Protein AF-A0A1Y3TN53-F1 (afdb_monomer_lite)

pLDDT: mean 88.2, std 16.25, range [40.16, 98.25]

Structure (mmCIF, N/CA/C/O backbone):
data_AF-A0A1Y3TN53-F1
#
_entry.id   AF-A0A1Y3TN53-F1
#
loop_
_atom_site.group_PDB
_atom_site.id
_atom_site.type_symbol
_atom_site.label_atom_id
_atom_site.label_alt_id
_atom_site.label_comp_id
_atom_site.label_asym_id
_atom_site.label_entity_id
_atom_site.label_seq_id
_atom_site.pdbx_PDB_ins_code
_atom_site.Cartn_x
_atom_site.Cartn_y
_atom_site.Cartn_z
_atom_site.occupancy
_atom_site.B_iso_or_equiv
_atom_site.auth_seq_id
_atom_site.auth_comp_id
_atom_site.auth_asym_id
_atom_site.auth_atom_id
_atom_site.pdbx_PDB_model_num
ATOM 1 N N . MET A 1 1 ? 26.625 7.589 -59.335 1.00 41.16 1 MET A N 1
ATOM 2 C CA . MET A 1 1 ? 26.294 8.115 -57.994 1.00 41.16 1 MET A CA 1
ATOM 3 C C . MET A 1 1 ? 26.095 6.926 -57.069 1.00 41.16 1 MET A C 1
ATOM 5 O O . MET A 1 1 ? 25.256 6.090 -57.376 1.00 41.16 1 MET A O 1
ATOM 9 N N . LYS A 1 2 ? 26.915 6.784 -56.021 1.00 40.16 2 LYS A N 1
ATOM 10 C CA . LYS A 1 2 ? 26.682 5.789 -54.963 1.00 40.16 2 LYS A CA 1
ATOM 11 C C . LYS A 1 2 ? 25.551 6.327 -54.088 1.00 40.16 2 LYS A C 1
ATOM 13 O O . LYS A 1 2 ? 25.682 7.426 -53.563 1.00 40.16 2 LYS A O 1
ATOM 18 N N . LEU A 1 3 ? 24.463 5.574 -53.971 1.00 42.59 3 LEU A N 1
ATOM 19 C CA . LEU A 1 3 ? 23.461 5.793 -52.935 1.00 42.59 3 LEU A CA 1
ATOM 20 C C . LEU A 1 3 ? 24.124 5.396 -51.615 1.00 42.59 3 LEU A C 1
ATOM 22 O O . LEU A 1 3 ? 24.384 4.216 -51.382 1.00 42.59 3 LEU A O 1
ATOM 26 N N . ILE A 1 4 ? 24.507 6.389 -50.817 1.00 49.16 4 ILE A N 1
ATOM 27 C CA . ILE A 1 4 ? 24.926 6.160 -49.439 1.00 49.16 4 ILE A CA 1
ATOM 28 C C . ILE A 1 4 ? 23.621 6.008 -48.663 1.00 49.16 4 ILE A C 1
ATOM 30 O O . ILE A 1 4 ? 22.932 6.989 -48.399 1.00 49.16 4 ILE A O 1
ATOM 34 N N . ASN A 1 5 ? 23.231 4.764 -48.400 1.00 51.56 5 ASN A N 1
ATOM 35 C CA . ASN A 1 5 ? 22.196 4.483 -47.417 1.00 51.56 5 ASN A CA 1
ATOM 36 C C . ASN A 1 5 ? 22.837 4.675 -46.043 1.00 51.56 5 ASN A C 1
ATOM 38 O O . ASN A 1 5 ? 23.401 3.729 -45.493 1.00 51.56 5 ASN A O 1
ATOM 42 N N . ASP A 1 6 ? 22.753 5.888 -45.502 1.00 54.97 6 ASP A N 1
ATOM 43 C CA . ASP A 1 6 ? 22.977 6.136 -44.079 1.00 54.97 6 ASP A CA 1
ATOM 44 C C . ASP A 1 6 ? 21.782 5.575 -43.296 1.00 54.97 6 ASP A C 1
ATOM 46 O O . ASP A 1 6 ? 20.954 6.296 -42.749 1.00 54.97 6 ASP A O 1
ATOM 50 N N . ASN A 1 7 ? 21.678 4.245 -43.262 1.00 55.53 7 ASN A N 1
ATOM 51 C CA . ASN A 1 7 ? 20.885 3.555 -42.257 1.00 55.53 7 ASN A CA 1
ATOM 52 C C . ASN A 1 7 ? 21.660 3.660 -40.943 1.00 55.53 7 ASN A C 1
ATOM 54 O O . ASN A 1 7 ? 22.424 2.764 -40.586 1.00 55.53 7 ASN A O 1
ATOM 58 N N . HIS A 1 8 ? 21.487 4.776 -40.240 1.00 54.81 8 HIS A N 1
ATOM 59 C CA . HIS A 1 8 ? 21.710 4.809 -38.801 1.00 54.81 8 HIS A CA 1
ATOM 60 C C . HIS A 1 8 ? 20.626 3.919 -38.194 1.00 54.81 8 HIS A C 1
ATOM 62 O O . HIS A 1 8 ? 19.508 4.358 -37.940 1.00 54.81 8 HIS A O 1
ATOM 68 N N . GLY A 1 9 ? 20.911 2.620 -38.102 1.00 56.56 9 GLY A N 1
ATOM 69 C CA . GLY A 1 9 ? 20.110 1.728 -37.287 1.00 56.56 9 GLY A CA 1
ATOM 70 C C . GLY A 1 9 ? 20.306 2.177 -35.852 1.00 56.56 9 GLY A C 1
ATOM 71 O O . GLY A 1 9 ? 21.343 1.871 -35.274 1.00 56.56 9 GLY A O 1
ATOM 72 N N . ASP A 1 10 ? 19.361 2.948 -35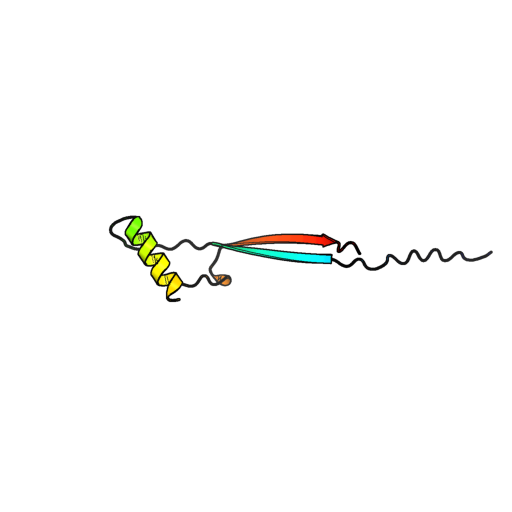.315 1.00 64.94 10 ASP A N 1
ATOM 73 C CA . ASP A 1 10 ? 19.297 3.169 -33.876 1.00 64.94 10 ASP A CA 1
ATOM 74 C C . ASP A 1 10 ? 19.177 1.783 -33.235 1.00 64.94 10 ASP A C 1
ATOM 76 O O . ASP A 1 10 ? 18.153 1.103 -33.360 1.00 64.94 10 ASP A O 1
ATOM 80 N N . GLU A 1 11 ? 20.269 1.313 -32.634 1.00 78.75 11 GLU A N 1
ATOM 81 C CA . GLU A 1 11 ? 20.256 0.082 -31.858 1.00 78.75 11 GLU A CA 1
ATOM 82 C C . GLU A 1 11 ? 19.219 0.249 -30.743 1.00 78.75 11 GLU A C 1
ATOM 84 O O . GLU A 1 11 ? 19.222 1.243 -30.011 1.00 78.75 11 GLU A O 1
ATOM 89 N N . MET A 1 12 ? 18.288 -0.706 -30.634 1.00 84.06 12 MET A N 1
ATOM 90 C CA . MET A 1 12 ? 17.294 -0.691 -29.565 1.00 84.06 12 MET A CA 1
ATOM 91 C C . MET A 1 12 ? 18.010 -0.739 -28.215 1.00 84.06 12 MET A C 1
ATOM 93 O O . MET A 1 12 ? 18.648 -1.734 -27.874 1.00 84.06 12 MET A O 1
ATOM 97 N N . LYS A 1 13 ? 17.881 0.343 -27.448 1.00 87.81 13 LYS A N 1
ATOM 98 C CA . LYS A 1 13 ? 18.364 0.434 -26.071 1.00 87.81 13 LYS A CA 1
ATOM 99 C C . LYS A 1 13 ? 17.446 -0.369 -25.152 1.00 87.81 13 LYS A C 1
ATOM 101 O O . LYS A 1 13 ? 16.223 -0.332 -25.292 1.00 87.81 13 LYS A O 1
ATOM 106 N N . GLU A 1 14 ? 18.037 -1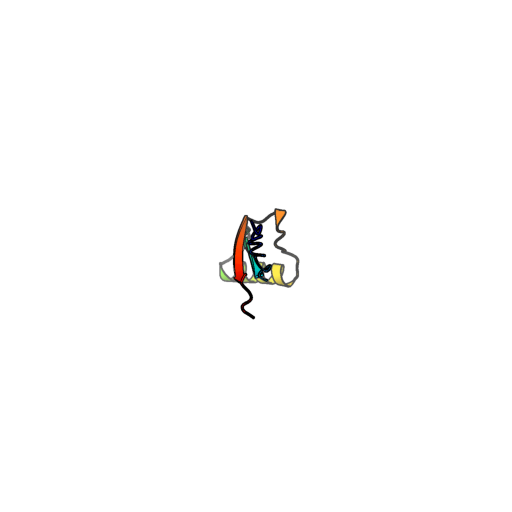.101 -24.215 1.00 93.75 14 GLU A N 1
ATOM 107 C CA . GLU A 1 14 ? 17.294 -1.814 -23.176 1.00 93.75 14 GLU A CA 1
ATOM 108 C C . GLU A 1 14 ? 17.035 -0.859 -22.003 1.00 93.75 14 GLU A C 1
ATOM 110 O O . GLU A 1 14 ? 17.908 -0.081 -21.623 1.00 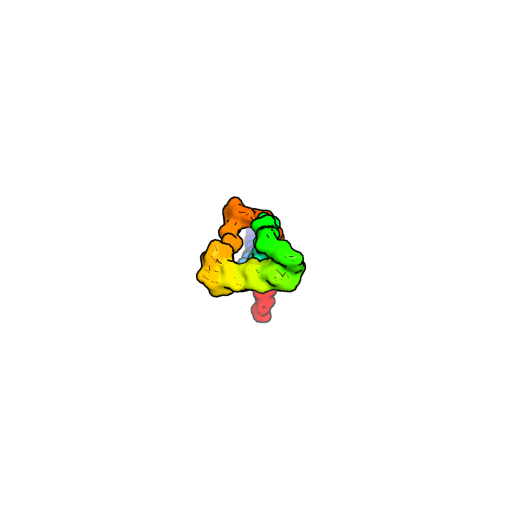93.75 14 GLU A O 1
ATOM 115 N N . TYR A 1 15 ? 15.837 -0.908 -21.422 1.00 95.06 15 TYR A N 1
ATOM 116 C CA . TYR A 1 15 ? 15.453 -0.070 -20.287 1.00 95.06 15 TYR A CA 1
ATOM 117 C C . TYR A 1 15 ? 14.879 -0.934 -19.168 1.00 95.06 15 TYR A C 1
ATOM 119 O O . TYR A 1 15 ? 14.086 -1.842 -19.415 1.00 95.06 15 TYR A O 1
ATOM 127 N N . THR A 1 16 ? 15.230 -0.600 -17.932 1.00 96.38 16 THR A N 1
ATOM 128 C CA . THR A 1 16 ? 14.544 -1.070 -16.731 1.00 96.38 16 THR A CA 1
ATOM 129 C C . THR A 1 16 ? 13.490 -0.042 -16.348 1.00 96.38 16 THR A C 1
ATOM 131 O O . THR A 1 16 ? 13.810 1.130 -16.144 1.00 96.38 16 THR A O 1
ATOM 134 N N . ILE A 1 17 ? 12.238 -0.484 -16.234 1.00 96.19 17 ILE A N 1
ATOM 135 C CA . ILE A 1 17 ? 11.116 0.345 -15.789 1.00 96.19 17 ILE A CA 1
ATOM 136 C C . ILE A 1 17 ? 10.697 -0.137 -14.401 1.00 96.19 17 ILE A C 1
ATOM 138 O O . ILE A 1 17 ? 10.332 -1.301 -14.239 1.00 96.19 17 ILE A O 1
ATOM 142 N N . THR A 1 18 ? 10.727 0.759 -13.420 1.00 97.25 18 THR A N 1
ATOM 143 C CA . THR A 1 18 ? 10.176 0.525 -12.082 1.00 97.25 18 THR A CA 1
ATOM 144 C C . THR A 1 18 ? 8.861 1.282 -11.967 1.00 97.25 18 THR A C 1
ATOM 146 O O . THR A 1 18 ? 8.810 2.480 -12.236 1.00 97.25 18 THR A O 1
ATOM 149 N N . ILE A 1 19 ? 7.798 0.589 -11.559 1.00 96.88 19 ILE A N 1
ATOM 150 C CA . ILE A 1 19 ? 6.499 1.194 -11.255 1.00 96.88 19 ILE A CA 1
ATOM 151 C C . ILE A 1 19 ? 6.261 1.016 -9.759 1.00 96.88 19 ILE A C 1
ATOM 153 O O . ILE A 1 19 ? 6.278 -0.110 -9.260 1.00 96.88 19 ILE A O 1
ATOM 157 N N . GLN A 1 20 ? 6.059 2.121 -9.049 1.00 97.62 20 GLN A N 1
ATOM 158 C CA . GLN A 1 20 ? 5.734 2.131 -7.628 1.00 97.62 20 GLN A CA 1
ATOM 159 C C . GLN A 1 20 ? 4.355 2.752 -7.427 1.00 97.62 20 GLN A C 1
ATOM 161 O O . GLN A 1 20 ? 4.078 3.838 -7.930 1.00 97.62 20 GLN A O 1
ATOM 166 N N . GLU A 1 21 ? 3.515 2.087 -6.640 1.00 96.12 21 GLU A N 1
ATOM 167 C CA . GLU A 1 21 ? 2.189 2.576 -6.267 1.00 96.12 21 GLU A CA 1
ATOM 168 C C . GLU A 1 21 ? 2.105 2.772 -4.751 1.00 96.12 21 GLU A C 1
ATOM 170 O O . GLU A 1 21 ? 2.509 1.908 -3.970 1.00 96.12 21 GLU A O 1
ATOM 175 N N . ILE A 1 22 ? 1.575 3.919 -4.328 1.00 96.44 22 ILE A N 1
ATOM 176 C CA . ILE A 1 22 ? 1.250 4.213 -2.931 1.00 96.44 22 ILE A CA 1
ATOM 177 C C . ILE A 1 22 ? -0.267 4.333 -2.828 1.00 96.44 22 ILE A C 1
ATOM 179 O O . ILE A 1 22 ? -0.859 5.282 -3.341 1.00 96.44 22 ILE A O 1
ATOM 183 N N . MET A 1 23 ? -0.889 3.375 -2.140 1.00 95.75 23 MET A N 1
ATOM 184 C CA . MET A 1 23 ? -2.334 3.338 -1.917 1.00 95.75 23 MET A CA 1
ATOM 185 C C . MET A 1 23 ? -2.704 4.001 -0.593 1.00 95.75 23 MET A C 1
ATOM 187 O O . MET A 1 23 ? -2.084 3.744 0.443 1.00 95.75 23 MET A O 1
ATOM 191 N N . ARG A 1 24 ? -3.743 4.837 -0.615 1.00 95.88 24 ARG A N 1
ATOM 192 C CA . ARG A 1 24 ? -4.270 5.522 0.568 1.00 95.88 24 ARG A CA 1
ATOM 193 C C . ARG A 1 24 ? -5.781 5.335 0.653 1.00 95.88 24 ARG A C 1
ATOM 195 O O . ARG A 1 24 ? -6.487 5.437 -0.342 1.00 95.88 24 ARG A O 1
ATOM 202 N N . LYS A 1 25 ? -6.279 5.073 1.862 1.00 94.62 25 LYS A N 1
ATOM 203 C CA . LYS A 1 25 ? -7.712 5.024 2.181 1.00 94.62 25 LYS A CA 1
ATOM 204 C C . LYS A 1 25 ? -7.923 5.571 3.584 1.00 94.62 25 LYS A C 1
ATOM 206 O O . LYS A 1 25 ? -7.244 5.149 4.519 1.00 94.62 25 LYS A O 1
ATOM 211 N N . SER A 1 26 ? -8.862 6.497 3.742 1.00 94.75 26 SER A N 1
ATOM 212 C CA . SER A 1 26 ? -9.288 6.959 5.064 1.00 94.75 26 SER A CA 1
ATOM 213 C C . SER A 1 26 ? -10.315 5.995 5.650 1.00 94.75 26 SER A C 1
ATOM 215 O O . SER A 1 26 ? -11.261 5.595 4.974 1.00 94.75 26 SER A O 1
ATOM 217 N N . ILE A 1 27 ? -10.128 5.618 6.913 1.00 92.81 27 ILE A N 1
ATOM 218 C CA . ILE A 1 27 ? -10.985 4.664 7.621 1.00 92.81 27 ILE A CA 1
ATOM 219 C C . ILE A 1 27 ? -11.389 5.290 8.950 1.00 92.81 27 ILE A C 1
ATOM 221 O O . ILE A 1 27 ? -10.541 5.799 9.680 1.00 92.81 27 ILE A O 1
ATOM 225 N N . ASN A 1 28 ? -12.679 5.219 9.266 1.00 94.75 28 ASN A N 1
ATOM 226 C CA . ASN A 1 28 ? -13.205 5.634 10.559 1.00 94.75 28 ASN A CA 1
ATOM 227 C C . ASN A 1 28 ? -13.291 4.417 11.483 1.00 94.75 28 ASN A C 1
ATOM 229 O O . ASN A 1 28 ? -13.792 3.367 11.081 1.00 94.75 28 ASN A O 1
ATOM 233 N N . ILE A 1 29 ? -12.818 4.564 12.718 1.00 95.19 29 ILE A N 1
ATOM 234 C CA . ILE A 1 29 ? -12.895 3.532 13.750 1.00 95.19 29 ILE A CA 1
ATOM 235 C C . ILE A 1 29 ? -13.232 4.175 15.091 1.00 95.19 29 ILE A C 1
ATOM 237 O O . ILE A 1 29 ? -12.778 5.279 15.391 1.00 95.19 29 ILE A O 1
ATOM 241 N N . GLU A 1 30 ? -14.029 3.481 15.892 1.00 97.00 30 GLU A N 1
ATOM 242 C CA . GLU A 1 30 ? -14.321 3.879 17.263 1.00 97.00 30 GLU A CA 1
ATOM 243 C C . GLU A 1 30 ? -13.276 3.276 18.205 1.00 97.00 30 GLU A C 1
ATOM 245 O O . GLU A 1 30 ? -12.991 2.078 18.152 1.00 97.00 30 GLU A O 1
ATOM 250 N N . ALA A 1 31 ? -12.688 4.122 19.047 1.00 97.81 31 ALA A N 1
ATOM 251 C CA . ALA A 1 31 ? -11.707 3.744 20.053 1.00 97.81 31 ALA A CA 1
ATOM 252 C C . ALA A 1 31 ? -11.725 4.762 21.201 1.00 97.81 31 ALA A C 1
ATOM 254 O O . ALA A 1 31 ? -12.090 5.923 21.021 1.00 97.81 31 ALA A O 1
ATOM 255 N N . GLU A 1 32 ? -11.293 4.334 22.379 1.00 97.62 32 GLU A N 1
ATOM 256 C CA . GLU A 1 32 ? -11.201 5.149 23.590 1.00 97.62 32 GLU A CA 1
ATOM 257 C C . GLU A 1 32 ? -10.058 6.172 23.517 1.00 97.62 32 GLU A C 1
ATOM 259 O O . GLU A 1 32 ? -10.105 7.207 24.181 1.00 97.62 32 GLU A O 1
ATOM 264 N N . ASN A 1 33 ? -9.016 5.885 22.729 1.00 98.25 33 ASN A N 1
ATOM 265 C CA . ASN A 1 33 ? -7.856 6.752 22.530 1.00 98.25 33 ASN A CA 1
ATOM 266 C C . ASN A 1 33 ? -7.088 6.406 21.237 1.00 98.25 33 ASN A C 1
ATOM 268 O O . ASN A 1 33 ? -7.360 5.408 20.565 1.00 98.25 33 ASN A O 1
ATOM 272 N N . GLU A 1 34 ? -6.104 7.243 20.898 1.00 98.19 34 GLU A N 1
ATOM 273 C CA . GLU A 1 34 ? -5.290 7.111 19.682 1.00 98.19 34 GLU A CA 1
ATOM 274 C C . GLU A 1 34 ? -4.474 5.809 19.635 1.00 98.19 34 GLU A C 1
ATOM 276 O O . GLU A 1 34 ? -4.351 5.189 18.577 1.00 98.19 34 GLU A O 1
ATOM 281 N N . GLU A 1 35 ? -3.917 5.377 20.768 1.00 98.12 35 GLU A N 1
ATOM 282 C CA . GLU A 1 35 ? -3.100 4.163 20.832 1.00 98.12 35 GLU A CA 1
ATOM 283 C C . GLU A 1 35 ? -3.948 2.920 20.551 1.00 98.12 35 GLU A C 1
ATOM 285 O O . GLU A 1 35 ? -3.577 2.088 19.719 1.00 98.12 35 GLU A O 1
ATOM 290 N N . GLN A 1 36 ? -5.129 2.838 21.163 1.00 98.19 36 GLN A N 1
ATOM 291 C CA . GLN A 1 36 ? -6.078 1.764 20.904 1.00 98.19 36 GLN A CA 1
ATOM 292 C C . GLN A 1 36 ? -6.543 1.775 19.440 1.00 98.19 36 GLN A C 1
ATOM 294 O O . GLN A 1 36 ? -6.581 0.717 18.814 1.00 98.19 36 GLN A O 1
ATOM 299 N N . ALA A 1 37 ? -6.829 2.946 18.856 1.00 98.00 37 ALA A N 1
ATOM 300 C CA . ALA A 1 37 ? -7.204 3.053 17.442 1.00 98.00 37 ALA A CA 1
ATOM 301 C C . ALA A 1 37 ? -6.119 2.473 16.513 1.00 98.00 37 ALA A C 1
ATOM 303 O O . ALA A 1 37 ? -6.424 1.696 15.603 1.00 98.00 37 ALA A O 1
ATOM 304 N N . LYS A 1 38 ? -4.844 2.794 16.778 1.00 97.19 38 LYS A N 1
ATOM 305 C CA . LYS A 1 38 ? -3.693 2.256 16.034 1.00 97.19 38 LYS A CA 1
ATOM 306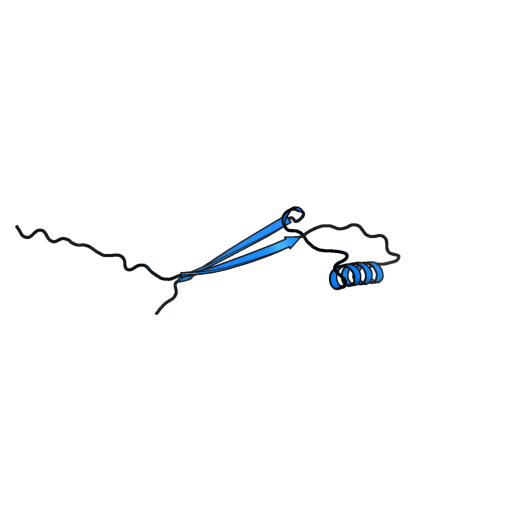 C C . LYS A 1 38 ? -3.578 0.741 16.182 1.00 97.19 38 LYS A C 1
ATOM 308 O O . LYS A 1 38 ? -3.451 0.045 15.176 1.00 97.19 38 LYS A O 1
ATOM 313 N N . GLN A 1 39 ? -3.667 0.228 17.409 1.00 97.56 39 GLN A N 1
ATOM 314 C CA . GLN A 1 39 ? -3.596 -1.211 17.677 1.00 97.56 39 GLN A CA 1
ATOM 315 C C . GLN A 1 39 ? -4.732 -1.979 16.988 1.00 97.56 39 GLN A C 1
ATOM 317 O O . GLN A 1 39 ? -4.490 -3.035 16.402 1.00 97.56 39 GLN A O 1
ATOM 322 N N . LEU A 1 40 ? -5.956 -1.438 16.994 1.00 97.56 40 LEU A N 1
ATOM 323 C CA . LEU A 1 40 ? -7.110 -2.049 16.332 1.00 97.56 40 LEU A CA 1
ATOM 324 C C . LEU A 1 40 ? -6.926 -2.128 14.813 1.00 97.56 40 LEU A C 1
ATOM 326 O O . LEU A 1 40 ? -7.113 -3.200 14.238 1.00 97.56 40 LEU A O 1
ATOM 330 N N . ILE A 1 41 ? -6.532 -1.028 14.162 1.00 96.38 41 ILE A N 1
ATOM 331 C CA . ILE A 1 41 ? -6.282 -1.023 12.712 1.00 96.38 41 ILE A CA 1
ATOM 332 C C . ILE A 1 41 ? -5.130 -1.962 12.356 1.00 96.38 41 ILE A C 1
ATOM 334 O O . ILE A 1 41 ? -5.254 -2.739 11.412 1.00 96.38 41 ILE A O 1
ATOM 338 N N . GLN A 1 42 ? -4.042 -1.956 13.127 1.00 96.19 42 GLN A N 1
ATOM 339 C CA . GLN A 1 42 ? -2.902 -2.830 12.861 1.00 96.19 42 GLN A CA 1
ATOM 340 C C . GLN A 1 42 ? -3.251 -4.311 13.037 1.00 96.19 42 GLN A C 1
ATOM 342 O O . GLN A 1 42 ? -2.821 -5.136 12.230 1.00 96.19 42 GLN A O 1
ATOM 347 N N . SER A 1 43 ? -4.069 -4.646 14.038 1.00 97.12 43 SER A N 1
ATOM 348 C CA . SER A 1 43 ? -4.591 -6.000 14.235 1.00 97.12 43 SER A CA 1
ATOM 349 C C . SER A 1 43 ? -5.477 -6.438 13.065 1.00 97.12 43 SER A C 1
ATOM 351 O O . SER A 1 43 ? -5.209 -7.478 12.467 1.00 97.12 43 SER A O 1
ATOM 353 N N . LYS A 1 44 ? -6.452 -5.605 12.661 1.00 96.44 44 LYS A N 1
ATOM 354 C CA . LYS A 1 44 ? -7.335 -5.855 11.503 1.00 96.44 44 LYS A CA 1
ATOM 355 C C . LYS A 1 44 ? -6.555 -6.030 10.199 1.00 96.44 44 LYS A C 1
ATOM 357 O O . LYS A 1 44 ? -6.900 -6.876 9.382 1.00 96.44 44 LYS A O 1
ATOM 362 N N . TYR A 1 45 ? -5.500 -5.240 10.003 1.00 94.50 45 TYR A N 1
ATOM 363 C CA . TYR A 1 45 ? -4.649 -5.340 8.818 1.00 94.50 45 TYR A CA 1
ATOM 364 C C . TYR A 1 45 ? -3.806 -6.620 8.834 1.00 94.50 45 TYR A C 1
ATOM 366 O O . TYR A 1 45 ? -3.709 -7.322 7.833 1.00 94.50 45 TYR A O 1
ATOM 374 N N . SER A 1 46 ? -3.241 -6.967 9.994 1.00 95.69 46 SER A N 1
ATOM 375 C CA . SER A 1 46 ? -2.416 -8.172 10.159 1.00 95.69 46 SER A CA 1
ATOM 376 C C . SER A 1 46 ? -3.233 -9.464 10.065 1.00 95.69 46 SER A C 1
ATOM 378 O O . SER A 1 46 ? -2.708 -10.485 9.628 1.00 95.69 46 SER A O 1
ATOM 380 N N . SER A 1 47 ? -4.507 -9.434 10.468 1.00 97.00 47 SER A N 1
ATOM 381 C CA . SER A 1 47 ? -5.428 -10.569 10.346 1.00 97.00 47 SER A CA 1
ATOM 382 C C . SER A 1 47 ? -6.053 -10.703 8.953 1.00 97.00 47 SER A C 1
ATOM 384 O O . SER A 1 47 ? -6.646 -11.740 8.660 1.00 97.00 47 SER A O 1
ATOM 386 N N . GLY A 1 48 ? -5.941 -9.674 8.105 1.00 95.00 48 GLY A N 1
ATOM 387 C CA . GLY A 1 48 ? -6.615 -9.600 6.807 1.00 95.00 48 GLY A CA 1
ATOM 388 C C . GLY A 1 48 ? -8.103 -9.237 6.886 1.00 95.00 48 GLY A C 1
ATOM 389 O O . GLY A 1 48 ? -8.786 -9.268 5.867 1.00 95.00 48 GLY A O 1
ATOM 390 N N . GLU A 1 49 ? -8.622 -8.872 8.064 1.00 95.12 49 GLU A N 1
ATOM 391 C CA . GLU A 1 49 ? -9.975 -8.310 8.208 1.00 95.12 49 GLU A CA 1
ATOM 392 C C . GLU A 1 49 ? -10.098 -6.957 7.487 1.00 95.12 49 GLU A C 1
ATOM 394 O O . GLU A 1 49 ? -11.163 -6.600 6.985 1.00 95.12 49 GLU A O 1
ATOM 399 N N . LEU A 1 50 ? -8.992 -6.213 7.418 1.00 94.00 50 LEU A N 1
ATOM 400 C CA . LEU A 1 50 ? -8.857 -4.993 6.638 1.00 94.00 50 LEU A CA 1
ATOM 401 C C . LEU A 1 50 ? -7.795 -5.188 5.553 1.00 94.00 50 LEU A C 1
ATOM 403 O O . LEU A 1 50 ? -6.644 -5.489 5.857 1.00 94.00 50 LEU A O 1
ATOM 407 N N . VAL A 1 51 ? -8.170 -4.938 4.301 1.00 93.69 51 VAL A N 1
ATOM 408 C CA .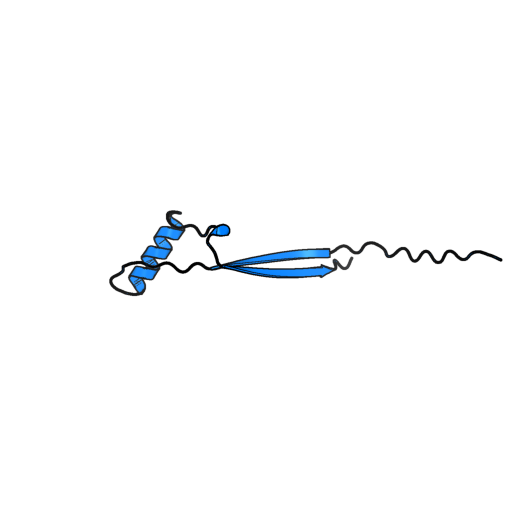 VAL A 1 51 ? -7.281 -4.977 3.134 1.00 93.69 51 VAL A CA 1
ATOM 409 C C . VAL A 1 51 ? -7.492 -3.699 2.327 1.00 93.69 51 VAL A C 1
ATOM 411 O O . VAL A 1 51 ? -8.621 -3.223 2.198 1.00 93.69 51 VAL A O 1
ATOM 414 N N . LEU A 1 52 ? -6.406 -3.120 1.811 1.00 94.38 52 LEU A N 1
ATOM 415 C CA . LEU A 1 52 ? -6.486 -2.031 0.840 1.00 94.38 52 LEU A CA 1
ATOM 416 C C . LEU A 1 52 ? -6.628 -2.630 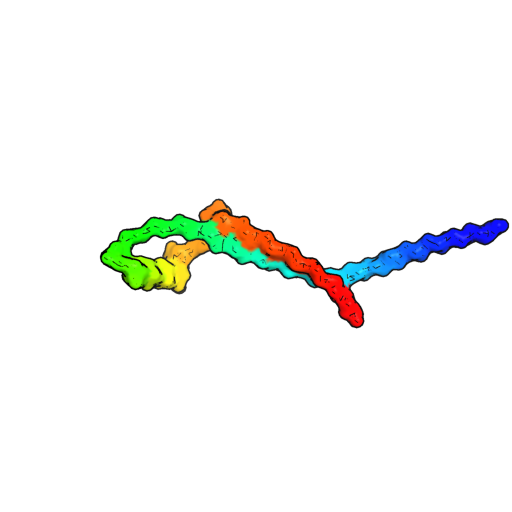-0.557 1.00 94.38 52 LEU A C 1
ATOM 418 O O . LEU A 1 52 ? -5.675 -3.206 -1.082 1.00 94.38 52 LEU A O 1
ATOM 422 N N . TYR A 1 53 ? -7.821 -2.504 -1.129 1.00 93.94 53 TYR A N 1
ATOM 423 C CA . TYR A 1 53 ? -8.079 -2.860 -2.517 1.00 93.94 53 TYR A CA 1
ATOM 424 C C . TYR A 1 53 ? -7.839 -1.641 -3.416 1.00 93.94 53 TYR A C 1
ATOM 426 O O . TYR A 1 53 ? -8.351 -0.565 -3.093 1.00 93.94 53 TYR A O 1
ATOM 434 N N . PRO A 1 54 ? -7.084 -1.779 -4.522 1.00 93.94 54 PRO A N 1
ATOM 435 C CA . PRO A 1 54 ? -6.751 -0.659 -5.402 1.00 93.94 54 PRO A CA 1
ATOM 436 C C . PRO A 1 54 ? -7.968 0.157 -5.858 1.00 93.94 54 PRO A C 1
ATOM 438 O O . PRO A 1 54 ? -7.925 1.382 -5.860 1.00 93.94 54 PRO A O 1
ATOM 441 N N . GLU A 1 55 ? -9.079 -0.503 -6.181 1.00 94.31 55 GLU A N 1
ATOM 442 C CA . GLU A 1 55 ? -10.319 0.126 -6.646 1.00 94.31 55 GLU A CA 1
ATOM 443 C C . GLU A 1 55 ? -11.030 0.989 -5.588 1.00 94.31 55 GLU A C 1
ATOM 445 O O . GLU A 1 55 ? -11.918 1.771 -5.926 1.00 94.31 55 GLU A O 1
ATOM 450 N N . GLU A 1 56 ? -10.637 0.869 -4.319 1.00 94.94 56 GLU A N 1
ATOM 451 C CA . GLU A 1 56 ? -11.188 1.626 -3.190 1.00 94.94 56 GLU A CA 1
ATOM 452 C C . GLU A 1 56 ? -10.187 2.629 -2.596 1.00 94.94 56 GLU A C 1
ATOM 454 O O . GLU A 1 56 ? -10.447 3.210 -1.534 1.00 94.94 56 GLU A O 1
ATOM 459 N N . CYS A 1 57 ? -9.025 2.788 -3.230 1.00 96.62 57 CYS A N 1
ATOM 460 C CA . CYS A 1 57 ? -7.929 3.613 -2.749 1.00 96.62 57 CYS A CA 1
ATOM 461 C C . CYS A 1 57 ? -7.647 4.787 -3.682 1.00 96.62 57 CYS A C 1
ATOM 463 O O . CYS A 1 57 ? -7.731 4.684 -4.903 1.00 96.62 57 CYS A O 1
ATOM 465 N N . ASP A 1 58 ? -7.194 5.885 -3.087 1.00 97.12 58 ASP A N 1
ATOM 466 C CA . ASP A 1 58 ? -6.458 6.900 -3.822 1.00 97.12 58 ASP A CA 1
ATOM 467 C C . ASP A 1 58 ? -5.055 6.351 -4.099 1.00 97.12 58 ASP A C 1
ATOM 469 O O . ASP A 1 58 ? -4.317 6.006 -3.167 1.00 97.12 58 ASP A O 1
ATOM 473 N N . ILE A 1 59 ? -4.695 6.245 -5.379 1.00 96.75 59 ILE A N 1
ATOM 474 C CA . ILE A 1 59 ? -3.414 5.691 -5.819 1.00 96.75 59 ILE A CA 1
ATOM 475 C C . ILE A 1 59 ? -2.526 6.820 -6.327 1.00 96.75 59 ILE A C 1
ATOM 477 O O . ILE A 1 59 ? -2.892 7.576 -7.225 1.00 96.75 59 ILE A O 1
ATOM 481 N N . GLU A 1 60 ? -1.331 6.912 -5.758 1.00 97.19 60 GLU A N 1
ATOM 482 C CA . GLU A 1 60 ? -0.243 7.707 -6.312 1.00 97.19 60 GLU A CA 1
ATOM 483 C C . GLU A 1 60 ? 0.745 6.771 -7.006 1.00 97.19 60 GLU A C 1
ATOM 485 O O . GLU A 1 60 ? 1.279 5.856 -6.376 1.00 97.19 60 GLU A O 1
ATOM 490 N N . THR A 1 61 ? 0.988 7.003 -8.294 1.00 96.75 61 THR A N 1
ATOM 491 C CA . THR A 1 61 ? 1.879 6.177 -9.115 1.00 96.75 61 THR A CA 1
ATOM 492 C C . THR A 1 61 ? 3.142 6.953 -9.465 1.00 96.75 61 THR A C 1
ATOM 494 O O . THR A 1 61 ? 3.074 8.075 -9.970 1.00 96.75 61 THR A O 1
ATOM 497 N N . ASN A 1 62 ? 4.298 6.333 -9.249 1.00 97.38 62 ASN A N 1
ATOM 498 C CA . ASN A 1 62 ? 5.592 6.810 -9.717 1.00 97.38 62 ASN A CA 1
ATOM 499 C C . ASN A 1 62 ? 6.168 5.811 -10.730 1.00 97.38 62 ASN A C 1
ATOM 501 O O . ASN A 1 62 ? 6.087 4.598 -10.529 1.00 97.38 62 ASN A O 1
ATOM 505 N N . ILE A 1 63 ? 6.717 6.332 -11.828 1.00 97.38 63 ILE A N 1
ATOM 506 C CA . ILE A 1 63 ? 7.345 5.541 -12.883 1.00 97.38 63 ILE A CA 1
ATOM 507 C C . ILE A 1 63 ? 8.778 6.036 -13.053 1.00 97.38 63 ILE A C 1
ATOM 509 O O . ILE A 1 63 ? 9.002 7.178 -13.456 1.00 97.38 63 ILE A O 1
ATOM 513 N N . GLU A 1 64 ? 9.737 5.152 -12.800 1.00 97.12 64 GLU A N 1
ATOM 514 C CA . GLU A 1 64 ? 11.158 5.401 -13.022 1.00 97.12 64 GLU A CA 1
ATOM 515 C C . GLU A 1 64 ? 11.637 4.590 -14.225 1.00 97.12 64 GLU A C 1
ATOM 517 O O . GLU A 1 64 ? 11.393 3.386 -14.320 1.00 97.12 64 GLU A O 1
ATOM 522 N N . VAL A 1 65 ? 12.341 5.246 -15.146 1.00 95.69 65 VAL A N 1
ATOM 523 C CA . VAL A 1 65 ? 12.893 4.617 -16.350 1.00 95.69 65 VAL A CA 1
ATOM 524 C C . VAL A 1 65 ? 14.402 4.783 -16.333 1.00 95.69 65 VAL A C 1
ATOM 526 O O . VAL A 1 65 ? 14.908 5.902 -16.313 1.00 95.69 65 VAL A O 1
ATOM 529 N N . ASN A 1 66 ? 15.118 3.665 -16.370 1.00 93.81 66 ASN A N 1
ATOM 530 C CA . ASN A 1 66 ? 16.572 3.629 -16.348 1.00 93.81 66 ASN A CA 1
ATOM 531 C C . ASN A 1 66 ? 17.070 2.893 -17.590 1.00 93.81 66 ASN A C 1
ATOM 533 O O . ASN A 1 66 ? 16.746 1.724 -17.783 1.00 93.81 66 ASN A O 1
ATOM 537 N N . GLU A 1 67 ? 17.852 3.557 -18.441 1.00 91.06 67 GLU A N 1
ATOM 538 C CA . GLU A 1 67 ? 18.530 2.873 -19.547 1.00 91.06 67 GLU A CA 1
ATOM 539 C C . GLU A 1 67 ? 19.543 1.878 -18.975 1.00 91.06 67 GLU A C 1
ATOM 541 O O . GLU A 1 67 ? 20.345 2.215 -18.101 1.00 91.06 67 GLU A O 1
ATOM 546 N N . LYS A 1 68 ? 19.500 0.640 -19.455 1.00 85.69 68 LYS A N 1
ATOM 547 C CA . LYS A 1 68 ? 20.457 -0.387 -19.075 1.00 85.69 68 LYS A CA 1
ATOM 548 C C . LYS A 1 68 ? 21.728 -0.151 -19.880 1.00 85.69 68 LYS A C 1
ATOM 550 O O . LYS A 1 68 ? 21.810 -0.495 -21.057 1.00 85.69 68 LYS A O 1
ATOM 555 N N . ILE A 1 69 ? 22.701 0.482 -19.236 1.00 76.12 69 ILE A N 1
ATOM 556 C CA . ILE A 1 69 ? 24.024 0.685 -19.821 1.00 76.12 69 ILE A CA 1
ATOM 557 C C . ILE A 1 69 ? 24.737 -0.684 -19.833 1.00 76.12 69 ILE A C 1
ATOM 559 O O . ILE A 1 69 ? 24.765 -1.329 -18.780 1.00 76.12 69 ILE A O 1
ATOM 563 N N . PRO A 1 70 ? 25.233 -1.153 -20.995 1.00 65.94 70 PRO A N 1
ATOM 564 C CA . PRO A 1 70 ? 25.908 -2.445 -21.128 1.00 65.94 70 PRO A CA 1
ATOM 565 C C . PRO A 1 70 ? 27.218 -2.547 -20.336 1.00 65.94 70 PRO A C 1
ATOM 567 O O . PRO A 1 70 ? 27.868 -1.502 -20.094 1.00 65.94 70 PRO A O 1
#

Secondary structure (DSSP, 8-state):
--------------EEEEEEEEEE-------SSHHHHHHHHHHHHHHTSS---GGGSEEEEEEEEEE---

Radius of gyration: 25.04 Å; chains: 1; bounding box: 41×19×82 Å

Foldseek 3Di:
DDPPPPPPPPDDWDKDKDKDKDWDDDDDDDDPDDVRVVVVVVVCVVVVVDDGDRVRTDIDMDMDMGTDDD

Sequence (70 aa):
MKLINDNHGDEMKEYTITIQEIMRKSINIEAENEEQAKQLIQSKYSSGELVLYPEECDIETNIEVNEKIP